Protein AF-A0A1W6V6D7-F1 (afdb_monomer)

pLDDT: mean 74.79, std 14.82, range [43.81, 92.25]

Mean predicted aligned error: 12.04 Å

Sequence (130 aa):
MNEVLGLMATSGFLGMLVGGLLTHRFSLARDRRKERIEALTPFWSHLLRFERSESVSYLHLEPYVAHAEHYLPRRTIKSLERHVAEYNSLHNEAPQSEVRNIRLPYDDKRKAAIRAVLKRMIKTLKPYMK

Nearest PDB structures (foldseek):
  1yvi-assembly1_A  TM=3.817E-01  e=2.644E+00  Oryza sativa
  7wgu-assembly1_B-2  TM=6.593E-01  e=9.767E+00  Escherichia coli
  3nyj-assembly1_A-2  TM=3.252E-01  e=7.045E+00  Homo sapiens

Organism: Vibrio alginolyticus (NCBI:txid663)

Solvent-accessible surface area (backbone atoms only — not comparable to full-atom values): 7658 Å² total; per-residue (Å²): 136,64,69,67,58,54,54,55,53,52,54,52,52,51,51,49,51,54,49,49,53,50,51,51,53,50,50,57,52,48,51,56,49,50,54,38,30,61,70,43,42,62,52,54,51,52,50,54,54,51,67,72,40,94,63,73,75,92,72,89,56,64,69,50,53,62,64,40,52,86,70,46,57,69,72,57,45,57,51,45,54,51,43,50,52,54,44,48,47,68,58,66,75,45,86,79,66,92,52,97,81,58,79,64,84,64,52,72,69,55,50,50,50,50,43,52,40,52,51,50,50,51,60,70,48,52,77,63,70,108

Secondary structure (DSSP, 8-state):
--HHHHHHHHHHHHHHHHHHHHHHHHHHHHHHHHHHHHHHHHHHHHHHHHHT-SS------HHHHHHHTTTS-HHHHHHHHHHHHHHHHHHHTS---S-TTS-----HHHHHHHHHHHHHHHHHHGGG--

Structure (mmCIF, N/CA/C/O backbone):
data_AF-A0A1W6V6D7-F1
#
_entry.id   AF-A0A1W6V6D7-F1
#
loop_
_atom_site.group_PDB
_atom_site.id
_atom_site.type_symbol
_atom_site.label_atom_id
_atom_site.label_alt_id
_atom_site.label_comp_id
_atom_site.label_asym_id
_atom_site.label_entity_id
_atom_site.label_seq_id
_atom_site.pdbx_PDB_ins_code
_atom_site.Cartn_x
_atom_site.Cartn_y
_atom_site.Cartn_z
_atom_site.occupancy
_atom_site.B_iso_or_equiv
_atom_site.auth_seq_id
_atom_site.auth_comp_id
_atom_site.auth_asym_id
_atom_site.auth_atom_id
_atom_site.pdbx_PDB_model_num
ATOM 1 N N . MET A 1 1 ? 33.577 -20.326 -53.295 1.00 48.91 1 MET A N 1
ATOM 2 C CA . MET A 1 1 ? 33.590 -20.388 -51.812 1.00 48.91 1 MET A CA 1
ATOM 3 C C . MET A 1 1 ? 33.435 -19.010 -51.135 1.00 48.91 1 MET A 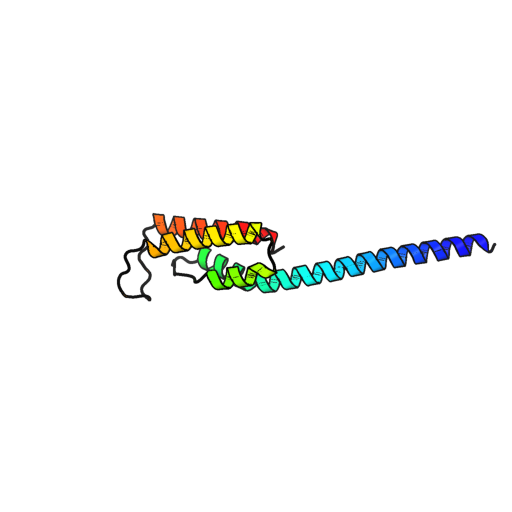C 1
ATOM 5 O O . MET A 1 1 ? 33.827 -18.882 -49.987 1.00 48.91 1 MET A O 1
ATOM 9 N N . ASN A 1 2 ? 32.814 -17.998 -51.768 1.00 46.19 2 ASN A N 1
ATOM 10 C CA . ASN A 1 2 ? 32.658 -16.654 -51.167 1.00 46.19 2 ASN A CA 1
ATOM 11 C C . ASN A 1 2 ? 31.213 -16.292 -50.763 1.00 46.19 2 ASN A C 1
ATOM 13 O O . ASN A 1 2 ? 31.025 -15.399 -49.945 1.00 46.19 2 ASN A O 1
ATOM 17 N N . GLU A 1 3 ? 30.190 -16.999 -51.256 1.00 51.44 3 GLU A N 1
ATOM 18 C CA . GLU A 1 3 ? 28.783 -16.688 -50.926 1.00 51.44 3 GLU A CA 1
ATOM 19 C C . GLU A 1 3 ? 28.351 -17.191 -49.538 1.00 51.44 3 GLU A C 1
ATOM 21 O O . GLU A 1 3 ? 27.555 -16.546 -48.859 1.00 51.44 3 GLU A O 1
ATOM 26 N N . VAL A 1 4 ? 28.930 -18.299 -49.062 1.00 50.78 4 VAL A N 1
ATOM 27 C CA . VAL A 1 4 ? 28.593 -18.887 -47.751 1.00 50.78 4 VAL A CA 1
ATOM 28 C C . VAL A 1 4 ? 29.138 -18.043 -46.587 1.00 50.78 4 VAL A C 1
ATOM 30 O O . VAL A 1 4 ? 28.484 -17.930 -45.550 1.00 50.78 4 VAL A O 1
ATOM 33 N N . LEU A 1 5 ? 30.292 -17.382 -46.764 1.00 47.38 5 LEU A N 1
ATOM 34 C CA . LEU A 1 5 ? 30.850 -16.466 -45.758 1.00 47.38 5 LEU A CA 1
ATOM 35 C C . LEU A 1 5 ? 30.032 -15.170 -45.631 1.00 47.38 5 LEU A C 1
ATOM 37 O O . LEU A 1 5 ? 29.845 -14.676 -44.519 1.00 47.38 5 LEU A O 1
ATOM 41 N N . GLY A 1 6 ? 29.522 -14.641 -46.749 1.00 44.56 6 GLY A N 1
ATOM 42 C CA . GLY A 1 6 ? 28.684 -13.439 -46.758 1.00 44.56 6 GLY A CA 1
ATOM 43 C C . GLY A 1 6 ? 27.365 -13.643 -46.013 1.00 44.56 6 GLY A C 1
ATOM 44 O O . GLY A 1 6 ? 26.983 -12.796 -45.208 1.00 44.56 6 GLY A O 1
ATOM 45 N N . LEU A 1 7 ? 26.726 -14.807 -46.199 1.00 49.53 7 LEU A N 1
ATOM 46 C CA . LEU A 1 7 ? 25.464 -15.142 -45.535 1.00 49.53 7 LEU A CA 1
ATOM 47 C C . LEU A 1 7 ? 25.623 -15.284 -44.008 1.00 49.53 7 LEU A C 1
ATOM 49 O O . LEU A 1 7 ? 24.808 -14.746 -43.252 1.00 49.53 7 LEU A O 1
ATOM 53 N N . MET A 1 8 ? 26.700 -15.940 -43.547 1.00 48.91 8 MET A N 1
ATOM 54 C CA . MET A 1 8 ? 26.989 -16.102 -42.112 1.00 48.91 8 MET A CA 1
ATOM 55 C C . MET A 1 8 ? 27.337 -14.780 -41.414 1.00 48.91 8 MET A C 1
ATOM 57 O O . MET A 1 8 ? 26.906 -14.548 -40.279 1.00 48.91 8 MET A O 1
ATOM 61 N N . ALA A 1 9 ? 28.052 -13.880 -42.096 1.00 52.66 9 ALA A N 1
ATOM 62 C CA . ALA A 1 9 ? 28.356 -12.550 -41.571 1.00 52.66 9 ALA A CA 1
ATOM 63 C C . ALA A 1 9 ? 27.088 -11.686 -41.421 1.00 52.66 9 ALA A C 1
ATOM 65 O O . ALA A 1 9 ? 26.906 -11.017 -40.400 1.00 52.66 9 ALA A O 1
ATOM 66 N N . THR A 1 10 ? 26.158 -11.755 -42.382 1.00 53.62 10 THR A N 1
ATOM 67 C CA . THR A 1 10 ? 24.885 -11.017 -42.311 1.00 53.62 10 THR A CA 1
ATOM 68 C C . THR A 1 10 ? 23.926 -11.542 -41.240 1.00 53.62 10 THR A C 1
ATOM 70 O O . THR A 1 10 ? 23.266 -10.739 -40.577 1.00 53.62 10 THR A O 1
ATOM 73 N N . SER A 1 11 ? 23.877 -12.859 -40.989 1.00 53.00 11 SER A N 1
ATOM 74 C CA . SER A 1 11 ? 23.053 -13.423 -39.906 1.00 53.00 11 SER A CA 1
ATOM 75 C C . SER A 1 11 ? 23.569 -13.052 -38.511 1.00 53.00 11 SER A C 1
ATOM 77 O O . SER A 1 11 ? 22.770 -12.789 -37.611 1.00 53.00 11 SER A O 1
ATOM 79 N N . GLY A 1 12 ? 24.894 -12.969 -38.336 1.00 55.41 12 GLY A N 1
ATOM 80 C CA . GLY A 1 12 ? 25.511 -12.532 -37.080 1.00 55.41 12 GLY A CA 1
ATOM 81 C C . GLY A 1 12 ? 25.221 -11.063 -36.767 1.00 55.41 12 GLY A C 1
ATOM 82 O O . GLY A 1 12 ? 24.864 -10.730 -35.640 1.00 55.41 12 GLY A O 1
ATOM 83 N N . PHE A 1 13 ? 25.281 -10.191 -37.778 1.00 57.38 13 PHE A N 1
ATOM 84 C CA . PHE A 1 13 ? 25.013 -8.757 -37.627 1.00 57.38 13 PHE A CA 1
ATOM 85 C C . PHE A 1 13 ? 23.542 -8.456 -37.285 1.00 57.38 13 PHE A C 1
ATOM 87 O O . PHE A 1 13 ? 23.262 -7.655 -36.391 1.00 57.38 13 PHE A O 1
ATOM 94 N N . LEU A 1 14 ? 22.592 -9.152 -37.923 1.00 57.22 14 LEU A N 1
ATOM 95 C CA . LEU A 1 14 ? 21.162 -9.060 -37.594 1.00 57.22 14 LEU A CA 1
ATOM 96 C C . LEU A 1 14 ? 20.861 -9.564 -36.174 1.00 57.22 14 LEU A C 1
ATOM 98 O O . LEU A 1 14 ? 20.125 -8.909 -35.436 1.00 57.22 14 LEU A O 1
ATOM 102 N N . GLY A 1 15 ? 21.473 -10.678 -35.757 1.00 61.16 15 GLY A N 1
ATOM 103 C CA . GLY A 1 15 ? 21.354 -11.188 -34.388 1.00 61.16 15 GLY A CA 1
ATOM 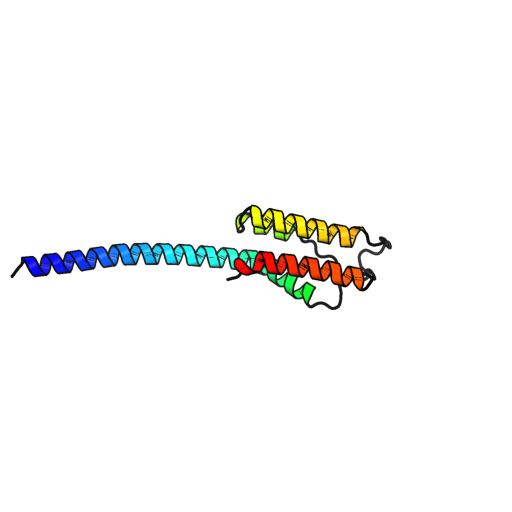104 C C . GLY A 1 15 ? 21.918 -10.224 -33.340 1.00 61.16 15 GLY A C 1
ATOM 105 O O . GLY A 1 15 ? 21.315 -10.034 -32.285 1.00 61.16 15 GLY A O 1
ATOM 106 N N . MET A 1 16 ? 23.029 -9.552 -33.651 1.00 64.94 16 MET A N 1
ATOM 107 C CA . MET A 1 16 ? 23.667 -8.577 -32.765 1.00 64.94 16 MET A CA 1
ATOM 108 C C . MET A 1 16 ? 22.870 -7.266 -32.666 1.00 64.94 16 MET A C 1
ATOM 110 O O . MET A 1 16 ? 22.765 -6.703 -31.579 1.00 64.94 16 MET A O 1
ATOM 114 N N . LEU A 1 17 ? 22.232 -6.814 -33.753 1.00 65.19 17 LEU A N 1
ATOM 115 C CA . LEU A 1 17 ? 21.327 -5.656 -33.748 1.00 65.19 17 LEU A CA 1
ATOM 116 C C . LEU A 1 17 ? 20.041 -5.931 -32.964 1.00 65.19 17 LEU A C 1
ATOM 118 O O . LEU A 1 17 ? 19.652 -5.121 -32.125 1.00 65.19 17 LEU A O 1
ATOM 122 N N . VAL A 1 18 ? 19.394 -7.078 -33.190 1.00 67.06 18 VAL A N 1
ATOM 123 C CA . VAL A 1 18 ? 18.183 -7.466 -32.447 1.00 67.06 18 VAL A CA 1
ATOM 124 C C . VAL A 1 18 ? 18.522 -7.721 -30.976 1.00 67.06 18 VAL A C 1
ATOM 126 O O . VAL A 1 18 ? 17.828 -7.220 -30.090 1.00 67.06 18 VAL A O 1
ATOM 129 N N . GLY A 1 19 ? 19.628 -8.417 -30.701 1.00 67.25 19 GLY A N 1
ATOM 130 C CA . GLY A 1 19 ? 20.144 -8.639 -29.352 1.00 67.25 19 GLY A CA 1
ATOM 131 C C . GLY A 1 19 ? 20.495 -7.334 -28.638 1.00 67.25 19 GLY A C 1
ATOM 132 O O . GLY A 1 19 ? 20.084 -7.135 -27.496 1.00 67.25 19 GLY A O 1
ATOM 133 N N . GLY A 1 20 ? 21.167 -6.400 -29.314 1.00 69.00 20 GLY A N 1
ATOM 134 C CA . GLY A 1 20 ? 21.487 -5.073 -28.786 1.00 69.00 20 GLY A CA 1
ATOM 135 C C . GLY A 1 20 ? 20.241 -4.234 -28.500 1.00 69.00 20 GLY A C 1
ATOM 136 O O . GLY A 1 20 ? 20.128 -3.653 -27.421 1.00 69.00 20 GLY A O 1
ATOM 137 N N . LEU A 1 21 ? 19.257 -4.233 -29.406 1.00 68.69 21 LEU A N 1
ATOM 138 C CA . LEU A 1 21 ? 18.007 -3.485 -29.234 1.00 68.69 21 LEU A CA 1
ATOM 139 C C . LEU A 1 21 ? 17.165 -4.038 -28.074 1.00 68.69 21 LEU A C 1
ATOM 141 O O . LEU A 1 21 ? 16.592 -3.271 -27.295 1.00 68.69 21 LEU A O 1
ATOM 145 N N . LEU A 1 22 ? 17.106 -5.365 -27.935 1.00 68.81 22 LEU A N 1
ATOM 146 C CA . LEU A 1 22 ? 16.440 -6.027 -26.816 1.00 68.81 22 LEU A CA 1
ATOM 147 C C . LEU A 1 22 ? 17.169 -5.731 -25.506 1.00 68.81 22 LEU A C 1
ATOM 149 O O . LEU A 1 22 ? 16.527 -5.287 -24.558 1.00 68.81 22 LEU A O 1
ATOM 153 N N . THR A 1 23 ? 18.493 -5.891 -25.461 1.00 64.19 23 THR A N 1
ATOM 154 C CA . THR A 1 23 ? 19.305 -5.624 -24.260 1.00 64.19 23 THR A CA 1
ATOM 155 C C . THR A 1 23 ? 19.162 -4.171 -23.806 1.00 64.19 23 THR A C 1
ATOM 157 O O . THR A 1 23 ? 18.957 -3.911 -22.622 1.00 64.19 23 THR A O 1
ATOM 160 N N . HIS A 1 24 ? 19.148 -3.222 -24.745 1.00 69.19 24 HIS A N 1
ATOM 161 C CA . HIS A 1 24 ? 18.915 -1.808 -24.460 1.00 69.19 24 HIS A CA 1
ATOM 162 C C . HIS A 1 24 ? 17.508 -1.549 -23.896 1.00 69.19 24 HIS A C 1
ATOM 164 O O . HIS A 1 24 ? 17.352 -0.866 -22.882 1.00 69.19 24 HIS A O 1
ATOM 170 N N . ARG A 1 25 ? 16.463 -2.145 -24.492 1.00 66.31 25 ARG A N 1
ATOM 171 C CA . ARG A 1 25 ? 15.090 -2.052 -23.963 1.00 66.31 25 ARG A CA 1
ATOM 172 C C . ARG A 1 25 ? 14.956 -2.694 -22.580 1.00 66.31 25 ARG A C 1
ATOM 174 O O . ARG A 1 25 ? 14.251 -2.148 -21.735 1.00 66.31 25 ARG A O 1
ATOM 181 N N . PHE A 1 26 ? 15.641 -3.809 -22.331 1.00 62.59 26 PHE A N 1
ATOM 182 C CA . PHE A 1 26 ? 15.683 -4.458 -21.020 1.00 62.59 26 PHE A CA 1
ATOM 183 C C . PHE A 1 26 ? 16.415 -3.607 -19.977 1.00 62.59 26 PHE A C 1
ATOM 185 O O . PHE A 1 26 ? 15.918 -3.500 -18.856 1.00 62.59 26 PHE A O 1
ATOM 192 N N . SER A 1 27 ? 17.527 -2.956 -20.335 1.00 65.50 27 SER A N 1
ATOM 193 C CA . SER A 1 27 ? 18.247 -2.035 -19.443 1.00 65.50 27 SER A CA 1
ATOM 194 C C . SER A 1 27 ? 17.373 -0.846 -19.049 1.00 65.50 27 SER A C 1
ATOM 196 O O . SER A 1 27 ? 17.163 -0.605 -17.864 1.00 65.50 27 SER A O 1
ATOM 198 N N . LEU A 1 28 ? 16.744 -0.182 -20.025 1.00 70.69 28 LEU A N 1
ATOM 199 C CA . LEU A 1 28 ? 15.817 0.925 -19.764 1.00 70.69 28 LEU A CA 1
ATOM 200 C C . LEU A 1 28 ? 14.613 0.496 -18.914 1.00 70.69 28 LEU A C 1
ATOM 202 O O . LEU A 1 28 ? 14.155 1.235 -18.042 1.00 70.69 28 LEU A O 1
ATOM 206 N N . ALA A 1 29 ? 14.081 -0.705 -19.154 1.00 70.25 29 ALA A N 1
ATOM 207 C CA . ALA A 1 29 ? 12.993 -1.245 -18.350 1.00 70.25 29 ALA A CA 1
ATOM 208 C C . ALA A 1 29 ? 13.439 -1.553 -16.912 1.00 70.25 29 ALA A C 1
ATOM 210 O O . ALA A 1 29 ? 12.658 -1.350 -15.982 1.00 70.25 29 ALA A O 1
ATOM 211 N N . ARG A 1 30 ? 14.672 -2.032 -16.717 1.00 75.00 30 ARG A N 1
ATOM 212 C CA . ARG A 1 30 ? 15.252 -2.306 -15.398 1.00 75.00 30 ARG A CA 1
ATOM 213 C C . ARG A 1 30 ? 15.464 -1.019 -14.606 1.00 75.00 30 ARG A C 1
ATOM 215 O O . ARG A 1 30 ? 15.061 -0.980 -13.446 1.00 75.00 30 ARG A O 1
ATOM 222 N N . ASP A 1 31 ? 16.002 0.022 -15.232 1.00 79.38 31 ASP A N 1
ATOM 223 C CA . ASP A 1 31 ? 16.242 1.306 -14.566 1.00 79.38 31 ASP A CA 1
ATOM 224 C C . ASP A 1 31 ? 14.930 1.963 -14.131 1.00 79.38 31 ASP A C 1
ATOM 226 O O . ASP A 1 31 ? 14.780 2.308 -12.962 1.00 79.38 31 ASP A O 1
ATOM 230 N N . ARG A 1 32 ? 13.909 1.990 -15.000 1.00 78.56 32 ARG A N 1
ATOM 231 C CA . ARG A 1 32 ? 12.572 2.498 -14.630 1.00 78.56 32 ARG A CA 1
ATOM 232 C C . ARG A 1 32 ? 11.910 1.699 -13.505 1.00 78.56 32 ARG A C 1
ATOM 234 O O . ARG A 1 32 ? 11.173 2.257 -12.695 1.00 78.56 32 ARG A O 1
ATOM 241 N N . ARG A 1 33 ? 12.120 0.375 -13.457 1.00 81.00 33 ARG A N 1
ATOM 242 C CA . ARG A 1 33 ? 11.629 -0.457 -12.342 1.00 81.00 33 ARG A CA 1
ATOM 243 C C . ARG A 1 33 ? 12.336 -0.093 -11.043 1.00 81.00 33 ARG A C 1
ATOM 245 O O . ARG A 1 33 ? 11.658 0.034 -10.029 1.00 81.00 33 ARG 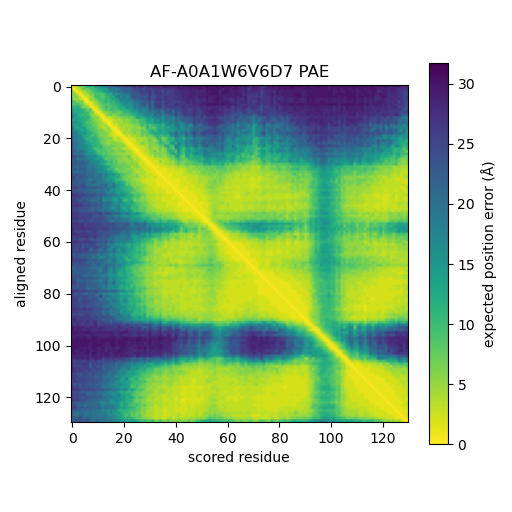A O 1
ATOM 252 N N . LYS A 1 34 ? 13.659 0.075 -11.084 1.00 84.75 34 LYS A N 1
ATOM 253 C CA . LYS A 1 34 ? 14.471 0.450 -9.926 1.00 84.75 34 LYS A CA 1
ATOM 254 C C . LYS A 1 34 ? 14.062 1.820 -9.388 1.00 84.75 34 LYS A C 1
ATOM 256 O O . LYS A 1 34 ? 13.739 1.912 -8.213 1.00 84.75 34 LYS A O 1
ATOM 261 N N . GLU A 1 35 ? 13.963 2.821 -10.257 1.00 84.25 35 GLU A N 1
ATOM 262 C CA . GLU A 1 35 ? 13.537 4.181 -9.909 1.00 84.25 35 GLU A CA 1
ATOM 263 C C . GLU A 1 35 ? 12.153 4.188 -9.240 1.00 84.25 35 GLU A C 1
ATOM 265 O O . GLU A 1 35 ? 11.973 4.750 -8.161 1.00 84.25 35 GLU A O 1
ATOM 270 N N . ARG A 1 36 ? 11.182 3.460 -9.811 1.00 86.44 36 ARG A N 1
ATOM 271 C CA . ARG A 1 36 ? 9.861 3.291 -9.189 1.00 86.44 36 ARG A CA 1
ATOM 272 C C . ARG A 1 36 ? 9.946 2.624 -7.817 1.00 86.44 36 ARG A C 1
ATOM 274 O O . ARG A 1 36 ? 9.259 3.053 -6.894 1.00 86.44 36 ARG A O 1
ATOM 281 N N . ILE A 1 37 ? 10.707 1.537 -7.690 1.00 86.12 37 ILE A N 1
ATOM 282 C CA . ILE A 1 37 ? 10.835 0.819 -6.416 1.00 86.12 37 ILE A CA 1
ATOM 283 C C . ILE A 1 37 ? 11.455 1.742 -5.367 1.00 86.12 37 ILE A C 1
ATOM 285 O O . ILE A 1 37 ? 10.937 1.811 -4.257 1.00 86.12 37 ILE A O 1
ATOM 289 N N . GLU A 1 38 ? 12.508 2.480 -5.710 1.00 87.50 38 GLU A N 1
ATOM 290 C CA . GLU A 1 38 ? 13.161 3.439 -4.814 1.00 87.50 38 GLU A CA 1
ATOM 291 C C . GLU A 1 38 ? 12.192 4.538 -4.366 1.00 87.50 38 GLU A C 1
ATOM 293 O O . GLU A 1 38 ? 12.071 4.779 -3.165 1.00 87.50 38 GLU A O 1
ATOM 298 N N . ALA A 1 39 ? 11.412 5.109 -5.286 1.00 84.88 39 ALA A N 1
ATOM 299 C CA . ALA A 1 39 ? 10.409 6.125 -4.964 1.00 84.88 39 ALA A CA 1
ATOM 300 C C . ALA A 1 39 ? 9.264 5.599 -4.074 1.00 84.88 39 ALA A C 1
ATOM 302 O O . ALA A 1 39 ? 8.768 6.303 -3.194 1.00 84.88 39 ALA A O 1
ATOM 303 N N . LEU A 1 40 ? 8.837 4.346 -4.267 1.00 88.19 40 LEU A N 1
ATOM 304 C CA . LEU A 1 40 ? 7.745 3.734 -3.497 1.00 88.19 40 LEU A CA 1
ATOM 305 C C . LEU A 1 40 ? 8.207 3.080 -2.185 1.00 88.19 40 LEU A C 1
ATOM 307 O O . LEU A 1 40 ? 7.380 2.806 -1.311 1.00 88.19 40 LEU A O 1
ATOM 311 N N . THR A 1 41 ? 9.509 2.839 -2.015 1.00 87.81 41 THR A N 1
ATOM 312 C CA . THR A 1 41 ? 10.082 2.171 -0.835 1.00 87.81 41 THR A CA 1
ATOM 313 C C . THR A 1 41 ? 9.766 2.891 0.477 1.00 87.81 41 THR A C 1
ATOM 315 O O . THR A 1 41 ? 9.364 2.200 1.421 1.00 87.81 41 THR A O 1
ATOM 318 N N . PRO A 1 42 ? 9.873 4.231 0.585 1.00 86.38 42 PRO A N 1
ATOM 319 C CA . PRO A 1 42 ? 9.482 4.946 1.795 1.00 86.38 42 PRO A CA 1
ATOM 320 C C . PRO A 1 42 ? 8.021 4.678 2.155 1.00 86.38 42 PRO A C 1
ATOM 322 O O . PRO A 1 42 ? 7.726 4.242 3.268 1.00 86.38 42 PRO A O 1
ATOM 325 N N . PHE A 1 43 ? 7.110 4.834 1.192 1.00 87.25 43 PHE A N 1
ATOM 326 C CA . PHE A 1 43 ? 5.683 4.623 1.415 1.00 87.25 43 PHE A CA 1
ATOM 327 C C . PHE A 1 43 ? 5.383 3.186 1.870 1.00 87.25 43 PHE A C 1
ATOM 329 O O . PHE A 1 43 ? 4.725 2.962 2.887 1.00 87.25 43 PHE A O 1
ATOM 336 N N . TRP A 1 44 ? 5.941 2.204 1.162 1.00 87.19 44 TRP A N 1
ATOM 337 C CA . TRP A 1 44 ? 5.791 0.787 1.481 1.00 87.19 44 TRP A CA 1
ATOM 338 C C . TRP A 1 44 ? 6.316 0.434 2.878 1.00 87.19 44 TRP A C 1
ATOM 340 O O . TRP A 1 44 ? 5.653 -0.268 3.645 1.00 87.19 44 TRP A O 1
ATOM 350 N N . SER A 1 45 ? 7.494 0.948 3.230 1.00 86.81 45 SER A N 1
ATOM 351 C CA . SER A 1 45 ? 8.145 0.682 4.515 1.00 86.81 45 SER A CA 1
ATOM 352 C C . SER A 1 45 ? 7.362 1.281 5.681 1.00 86.81 45 SER A C 1
ATOM 354 O O . SER A 1 45 ? 7.200 0.624 6.711 1.00 86.81 45 SER A O 1
ATOM 356 N N . HIS A 1 46 ? 6.818 2.492 5.513 1.00 84.19 46 HIS A N 1
ATOM 357 C CA . HIS A 1 46 ? 5.946 3.117 6.507 1.00 84.19 46 HIS A CA 1
ATOM 358 C C . HIS A 1 46 ? 4.671 2.299 6.739 1.00 84.19 46 HIS A C 1
ATOM 360 O O . HIS A 1 46 ? 4.340 2.018 7.892 1.00 84.19 46 HIS A O 1
ATOM 366 N N . LEU A 1 47 ? 4.007 1.844 5.670 1.00 86.19 47 LEU A N 1
ATOM 367 C CA . LEU A 1 47 ? 2.816 0.995 5.777 1.00 86.19 47 LEU A CA 1
ATOM 368 C C . LEU A 1 47 ? 3.107 -0.327 6.500 1.00 86.19 47 LEU A C 1
ATOM 370 O O . LEU A 1 47 ? 2.359 -0.708 7.398 1.00 86.19 47 LEU A O 1
ATOM 374 N N . LEU A 1 48 ? 4.201 -1.014 6.150 1.00 85.81 48 LEU A N 1
ATOM 375 C CA . LEU A 1 48 ? 4.587 -2.270 6.803 1.00 85.81 48 LEU A CA 1
ATOM 376 C C . LEU A 1 48 ? 4.937 -2.082 8.280 1.00 85.81 48 LEU A C 1
ATOM 378 O O . LEU A 1 48 ? 4.567 -2.908 9.114 1.00 85.81 48 LEU A O 1
ATOM 382 N N . ARG A 1 49 ? 5.649 -1.003 8.616 1.00 84.31 49 ARG A N 1
ATOM 383 C CA . ARG A 1 49 ? 5.998 -0.692 10.006 1.00 84.31 49 ARG A CA 1
ATOM 384 C C . ARG A 1 49 ? 4.745 -0.446 10.843 1.00 84.31 49 ARG A C 1
ATOM 386 O O . ARG A 1 49 ? 4.670 -0.919 11.973 1.00 84.31 49 ARG A O 1
ATOM 393 N N . PHE A 1 50 ? 3.764 0.255 10.281 1.00 77.25 50 PHE A N 1
ATOM 394 C CA . PHE A 1 50 ? 2.496 0.535 10.948 1.00 77.25 50 PHE A CA 1
ATOM 395 C C . PHE A 1 50 ? 1.599 -0.689 11.083 1.00 77.25 50 PHE A C 1
ATOM 397 O O . PHE A 1 50 ? 0.989 -0.882 12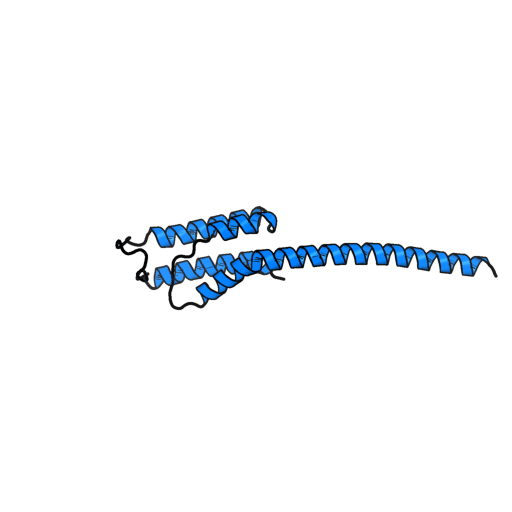.129 1.00 77.25 50 PHE A O 1
ATOM 404 N N . GLU A 1 51 ? 1.545 -1.540 10.060 1.00 79.31 51 GLU A N 1
ATOM 405 C CA . GLU A 1 51 ? 0.770 -2.782 10.111 1.00 79.31 51 GLU A CA 1
ATOM 406 C C . GLU A 1 51 ? 1.249 -3.711 11.236 1.00 79.31 51 GLU A C 1
ATOM 408 O O . GLU A 1 51 ? 0.425 -4.326 11.911 1.00 79.31 51 GLU A O 1
ATOM 413 N N . ARG A 1 52 ? 2.563 -3.734 11.491 1.00 79.06 52 ARG A N 1
ATOM 414 C CA . ARG A 1 52 ? 3.201 -4.529 12.552 1.00 79.06 52 ARG A CA 1
ATOM 415 C C . ARG A 1 52 ? 3.208 -3.861 13.927 1.00 79.06 52 ARG A C 1
ATOM 417 O O . ARG A 1 52 ? 3.569 -4.505 14.905 1.00 79.06 52 ARG A O 1
ATOM 424 N N . SER A 1 53 ? 2.854 -2.581 14.014 1.00 74.81 53 SER A N 1
ATOM 425 C CA . SER A 1 53 ? 2.854 -1.849 15.279 1.00 74.81 53 SER A CA 1
ATOM 426 C C . SER A 1 53 ? 1.647 -2.238 16.136 1.00 74.81 53 SER A C 1
ATOM 428 O O . SER A 1 53 ? 0.500 -2.284 15.676 1.00 74.81 53 SER A O 1
ATOM 430 N N . GLU A 1 54 ? 1.888 -2.466 17.427 1.00 65.38 54 GLU A N 1
ATOM 431 C CA . GLU A 1 54 ? 0.824 -2.637 18.425 1.00 65.38 54 GLU A CA 1
ATOM 432 C C . GLU A 1 54 ? 0.057 -1.333 18.672 1.00 65.38 54 GLU A C 1
ATOM 434 O O . GLU A 1 54 ? -1.128 -1.351 19.002 1.00 65.38 54 GLU A O 1
ATOM 439 N N . SER A 1 55 ? 0.716 -0.196 18.439 1.00 63.62 55 SER A N 1
ATOM 440 C CA . SER A 1 55 ? 0.116 1.130 18.537 1.00 63.62 55 SER A CA 1
ATOM 441 C C . SER A 1 55 ? -0.329 1.645 17.170 1.00 63.62 55 SER A C 1
ATOM 443 O O . SER A 1 55 ? 0.439 1.629 16.206 1.00 63.62 55 SER A O 1
ATOM 445 N N . VAL A 1 56 ? -1.572 2.117 17.095 1.00 63.94 56 VAL A N 1
ATOM 446 C CA . VAL A 1 56 ? -2.106 2.802 15.916 1.00 63.94 56 VAL A CA 1
ATOM 447 C C . VAL A 1 56 ? -1.927 4.300 16.145 1.00 63.94 56 VAL A C 1
ATOM 449 O O . VAL A 1 56 ? -2.678 4.909 16.902 1.00 63.94 56 VAL A O 1
ATOM 452 N N . SER A 1 57 ? -0.891 4.888 15.554 1.00 66.31 57 SER A N 1
ATOM 453 C CA . SER A 1 57 ? -0.751 6.345 15.452 1.00 66.31 57 SER A CA 1
ATOM 454 C C . SER A 1 57 ? -1.343 6.855 14.135 1.00 66.31 57 SER A C 1
ATOM 456 O O . SER A 1 57 ? -1.619 6.086 13.212 1.00 66.31 57 SER A O 1
ATOM 458 N N . TYR A 1 58 ? -1.593 8.159 14.064 1.00 70.56 58 TYR A N 1
ATOM 459 C CA . TYR A 1 58 ? -1.970 8.794 12.808 1.00 70.56 58 TYR A CA 1
ATOM 460 C C . TYR A 1 58 ? -0.743 8.879 11.895 1.00 70.56 58 TYR A C 1
ATOM 462 O O . TYR A 1 58 ? 0.312 9.359 12.317 1.00 70.56 58 TYR A O 1
ATOM 470 N N . LEU A 1 59 ? -0.878 8.412 10.656 1.00 73.62 59 LEU A N 1
ATOM 471 C CA . LEU A 1 59 ? 0.112 8.569 9.604 1.00 73.62 59 LEU A CA 1
ATOM 472 C C . LEU A 1 59 ? -0.453 9.505 8.541 1.00 73.62 59 LEU A C 1
ATOM 474 O O . LEU A 1 59 ? -1.504 9.245 7.967 1.00 73.62 59 LEU A O 1
ATOM 478 N N . HIS A 1 60 ? 0.276 10.577 8.258 1.00 78.75 60 HIS A N 1
ATOM 479 C CA . HIS A 1 60 ? -0.057 11.487 7.172 1.00 78.75 60 HIS A CA 1
ATOM 480 C C . HIS A 1 60 ? 0.308 10.821 5.834 1.00 78.75 60 HIS A C 1
ATOM 482 O O . HIS A 1 60 ? 1.485 10.740 5.475 1.00 78.75 60 HIS A O 1
ATOM 488 N N . LEU A 1 61 ? -0.688 10.252 5.149 1.00 81.88 61 LEU A N 1
ATOM 489 C CA . LEU A 1 61 ? -0.525 9.371 3.982 1.00 81.88 61 LEU A CA 1
ATOM 490 C C . LEU A 1 61 ? -0.549 10.128 2.645 1.00 81.88 61 LEU A C 1
ATOM 492 O O . LEU A 1 61 ? -0.022 9.640 1.645 1.00 81.88 61 LEU A O 1
ATOM 496 N N . GLU A 1 62 ? -1.134 11.319 2.620 1.00 83.31 62 GLU A N 1
ATOM 497 C CA . GLU A 1 62 ? -1.357 12.152 1.439 1.00 83.31 62 GLU A CA 1
ATOM 498 C C . GLU A 1 62 ? -0.065 12.498 0.686 1.00 83.31 62 GLU A C 1
ATOM 500 O O . GLU A 1 62 ? -0.041 12.321 -0.536 1.00 83.31 62 GLU A O 1
ATOM 505 N N . PRO A 1 63 ? 1.042 12.898 1.351 1.00 83.94 63 PRO A N 1
ATOM 506 C CA . PRO A 1 63 ? 2.284 13.207 0.644 1.00 83.94 63 PRO A CA 1
ATOM 507 C C . PRO A 1 63 ? 2.862 11.989 -0.080 1.00 83.94 63 PRO A C 1
ATOM 509 O O . PRO A 1 63 ? 3.448 12.120 -1.154 1.00 83.94 63 PRO A O 1
ATOM 512 N N . TYR A 1 64 ? 2.675 10.791 0.481 1.00 83.75 64 TYR A N 1
ATOM 513 C CA . TYR A 1 64 ? 3.154 9.557 -0.133 1.00 83.75 64 TYR A CA 1
ATOM 514 C C . TYR A 1 64 ? 2.336 9.182 -1.371 1.00 83.75 64 TYR A C 1
ATOM 516 O O . TYR A 1 64 ? 2.905 8.700 -2.349 1.00 83.75 64 TYR A O 1
ATOM 524 N N . VAL A 1 65 ? 1.020 9.425 -1.358 1.00 85.19 65 VAL A N 1
ATOM 525 C CA . VAL A 1 65 ? 0.164 9.212 -2.536 1.00 85.19 65 VAL A CA 1
ATOM 526 C C . VAL A 1 65 ? 0.505 10.204 -3.646 1.00 85.19 65 VAL A C 1
ATOM 528 O O . VAL A 1 65 ? 0.654 9.777 -4.789 1.00 85.19 65 VAL A O 1
ATOM 531 N N . ALA A 1 66 ? 0.716 11.482 -3.312 1.00 85.44 66 ALA A N 1
ATOM 532 C CA . ALA A 1 66 ? 1.141 12.498 -4.276 1.00 85.44 66 ALA A CA 1
ATOM 533 C C . ALA A 1 66 ? 2.487 12.134 -4.926 1.00 85.44 66 ALA A C 1
ATOM 535 O O . ALA A 1 66 ? 2.632 12.181 -6.144 1.00 85.44 66 ALA A O 1
ATOM 536 N N . HIS A 1 67 ? 3.460 11.674 -4.133 1.00 84.38 67 HIS A N 1
ATOM 537 C CA . HIS A 1 67 ? 4.742 11.224 -4.676 1.00 84.38 67 HIS A CA 1
ATOM 538 C C . HIS A 1 67 ? 4.602 9.979 -5.570 1.00 84.38 67 HIS A C 1
ATOM 540 O O . HIS A 1 67 ? 5.286 9.854 -6.585 1.00 84.38 67 HIS A O 1
ATOM 546 N N . ALA A 1 68 ? 3.691 9.064 -5.227 1.00 84.44 68 ALA A N 1
ATOM 547 C CA . ALA A 1 68 ? 3.441 7.848 -5.993 1.00 84.44 68 ALA A CA 1
ATOM 548 C C . ALA A 1 68 ? 2.727 8.097 -7.337 1.00 84.44 68 ALA A C 1
ATOM 550 O O . ALA A 1 68 ? 2.784 7.228 -8.213 1.00 84.44 68 ALA A O 1
ATOM 551 N N . GLU A 1 69 ? 2.078 9.255 -7.521 1.00 86.81 69 GLU A N 1
ATOM 552 C CA . GLU A 1 69 ? 1.293 9.595 -8.718 1.00 86.81 69 GLU A CA 1
ATOM 553 C C . GLU A 1 69 ? 2.110 9.511 -10.011 1.00 86.81 69 GLU A C 1
ATOM 555 O O . GLU A 1 69 ? 1.621 9.017 -11.027 1.00 86.81 69 GLU A O 1
ATOM 560 N N . HIS A 1 70 ? 3.388 9.886 -9.952 1.00 85.44 70 HIS A N 1
ATOM 561 C CA . HIS A 1 70 ? 4.293 9.846 -11.101 1.00 85.44 70 HIS A CA 1
ATOM 562 C C . HIS A 1 70 ? 4.735 8.430 -11.500 1.00 85.44 70 HIS A C 1
ATOM 564 O O . HIS A 1 70 ? 5.161 8.213 -12.634 1.00 85.44 70 HIS A O 1
ATOM 570 N N . TYR A 1 71 ? 4.616 7.453 -10.596 1.00 85.19 71 TYR A N 1
ATOM 571 C CA . TYR A 1 71 ? 5.177 6.109 -10.779 1.00 85.19 71 TYR A CA 1
ATOM 572 C C . TYR A 1 71 ? 4.123 5.005 -10.897 1.00 85.19 71 TYR A C 1
ATOM 574 O O . TYR A 1 71 ? 4.450 3.865 -11.254 1.00 85.19 71 TYR A O 1
ATOM 582 N N . LEU A 1 72 ? 2.862 5.319 -10.592 1.00 88.00 72 LEU A N 1
ATOM 583 C CA . LEU A 1 72 ? 1.758 4.368 -10.589 1.00 88.00 72 LEU A CA 1
ATOM 584 C C . LEU A 1 72 ? 0.688 4.728 -11.627 1.00 88.00 72 LEU A C 1
ATOM 586 O O . LEU A 1 72 ? 0.426 5.896 -11.900 1.00 88.00 72 LEU A O 1
ATOM 590 N N . PRO A 1 73 ? -0.023 3.730 -12.178 1.00 90.25 73 PRO A N 1
ATOM 591 C CA . PRO A 1 73 ? -1.177 3.989 -13.025 1.00 90.25 73 PRO A CA 1
ATOM 592 C C . PRO A 1 73 ? -2.271 4.757 -12.276 1.00 90.25 73 PRO A C 1
ATOM 594 O O . PRO A 1 73 ? -2.593 4.442 -11.129 1.00 90.25 73 PRO A O 1
ATOM 597 N N . ARG A 1 74 ? -2.964 5.661 -12.977 1.00 88.88 74 ARG A N 1
ATOM 598 C CA . ARG A 1 74 ? -4.067 6.473 -12.427 1.00 88.88 74 ARG A CA 1
ATOM 599 C C . ARG A 1 74 ? -5.149 5.662 -11.701 1.00 88.88 74 ARG A C 1
ATOM 601 O O . ARG A 1 74 ? -5.720 6.125 -10.721 1.00 88.88 74 ARG A O 1
ATOM 608 N N . ARG A 1 75 ? -5.449 4.441 -12.167 1.00 89.88 75 ARG A N 1
ATOM 609 C CA . ARG A 1 75 ? -6.412 3.537 -11.502 1.00 89.88 75 ARG A CA 1
ATOM 610 C C . ARG A 1 75 ? -5.941 3.125 -10.103 1.00 89.88 75 ARG A C 1
ATOM 612 O O . ARG A 1 75 ? -6.750 3.075 -9.183 1.00 89.88 75 ARG A O 1
ATOM 619 N N . THR A 1 76 ? -4.647 2.860 -9.953 1.00 90.56 76 THR A N 1
ATOM 620 C CA . THR A 1 76 ? -4.012 2.506 -8.678 1.00 90.56 76 THR A CA 1
ATOM 621 C C . THR A 1 76 ? -4.008 3.702 -7.735 1.00 90.56 76 THR A C 1
ATOM 623 O O . THR A 1 76 ? -4.377 3.542 -6.577 1.00 90.56 76 THR A O 1
ATOM 626 N N . ILE A 1 77 ? -3.693 4.899 -8.243 1.00 90.50 77 ILE A N 1
ATOM 627 C CA . ILE A 1 77 ? -3.745 6.148 -7.467 1.00 90.50 77 ILE A CA 1
ATOM 628 C C . ILE A 1 77 ? -5.146 6.408 -6.926 1.00 90.50 77 ILE A C 1
ATOM 630 O O . ILE A 1 77 ? -5.308 6.506 -5.716 1.00 90.50 77 ILE A O 1
ATOM 634 N N . LYS A 1 78 ? -6.182 6.347 -7.772 1.00 90.06 78 LYS A N 1
ATOM 635 C CA . LYS A 1 78 ? -7.577 6.474 -7.312 1.00 90.06 78 LYS A CA 1
ATOM 636 C C . LYS A 1 78 ? -7.953 5.455 -6.235 1.00 90.06 78 LYS A C 1
ATOM 638 O O . LYS A 1 78 ? -8.761 5.745 -5.357 1.00 90.06 78 LYS A O 1
ATOM 643 N N . SER A 1 79 ? -7.412 4.237 -6.308 1.00 91.62 79 SER A N 1
ATOM 644 C CA . SER A 1 79 ? -7.639 3.227 -5.269 1.00 91.62 79 SER A CA 1
ATOM 645 C C . SER A 1 79 ? -6.930 3.589 -3.966 1.00 91.62 79 SER A C 1
ATOM 647 O O . SER A 1 79 ? -7.506 3.404 -2.899 1.00 91.62 79 SER A O 1
ATOM 649 N N . LEU A 1 80 ? -5.699 4.100 -4.044 1.00 88.75 80 LEU A N 1
ATOM 650 C CA . LEU A 1 80 ? -4.940 4.553 -2.881 1.00 88.75 80 LEU A CA 1
ATOM 651 C C . LEU A 1 80 ? -5.612 5.753 -2.217 1.00 88.75 80 LEU A C 1
ATOM 653 O O . LEU A 1 80 ? -5.833 5.701 -1.015 1.00 88.75 80 LEU A O 1
ATOM 657 N N . GLU A 1 81 ? -6.032 6.759 -2.983 1.00 90.31 81 GLU A N 1
ATOM 658 C CA . GLU A 1 81 ? -6.784 7.920 -2.486 1.00 90.31 81 GLU A CA 1
ATOM 659 C C . GLU A 1 81 ? -8.053 7.499 -1.737 1.00 90.31 81 GLU A C 1
ATOM 661 O O . GLU A 1 81 ? -8.311 7.980 -0.638 1.00 90.31 81 GLU A O 1
ATOM 666 N N . ARG A 1 82 ? -8.820 6.542 -2.281 1.00 91.38 82 ARG A N 1
ATOM 667 C CA . ARG A 1 82 ? -10.006 5.998 -1.598 1.00 91.38 82 ARG A CA 1
ATOM 668 C C . ARG A 1 82 ? -9.657 5.333 -0.273 1.00 91.38 82 ARG A C 1
ATOM 670 O O . ARG A 1 82 ? -10.357 5.544 0.710 1.00 91.38 82 ARG A O 1
ATOM 677 N 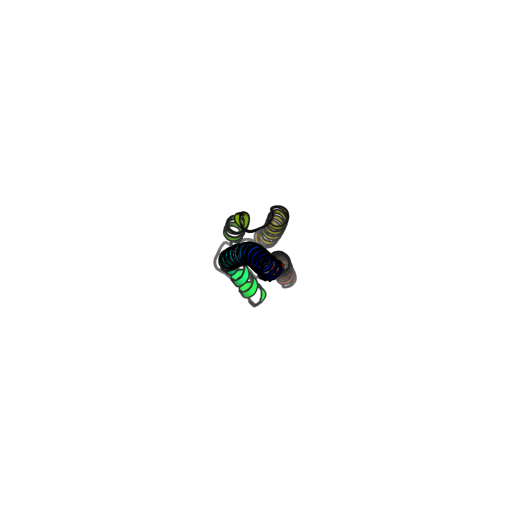N . HIS A 1 83 ? -8.589 4.539 -0.237 1.00 90.50 83 HIS A N 1
ATOM 678 C CA . HIS A 1 83 ? -8.143 3.923 1.010 1.00 90.50 83 HIS A CA 1
ATOM 679 C C . HIS A 1 83 ? -7.623 4.964 2.005 1.00 90.50 83 HIS A C 1
ATOM 681 O O . HIS A 1 83 ? -7.835 4.796 3.199 1.00 90.50 83 HIS A O 1
ATOM 687 N N . VAL A 1 84 ? -6.968 6.035 1.543 1.00 87.31 84 VAL A N 1
ATOM 688 C CA . VAL A 1 84 ? -6.512 7.132 2.411 1.00 87.31 84 VAL A CA 1
ATOM 689 C C . VAL A 1 84 ? -7.706 7.891 2.981 1.00 87.31 84 VAL A C 1
ATOM 691 O O . VAL A 1 84 ? -7.739 8.147 4.177 1.00 87.31 84 VAL A O 1
ATOM 694 N N . ALA A 1 85 ? -8.735 8.159 2.178 1.00 86.31 85 ALA A N 1
ATOM 695 C CA . ALA A 1 85 ? -9.974 8.761 2.663 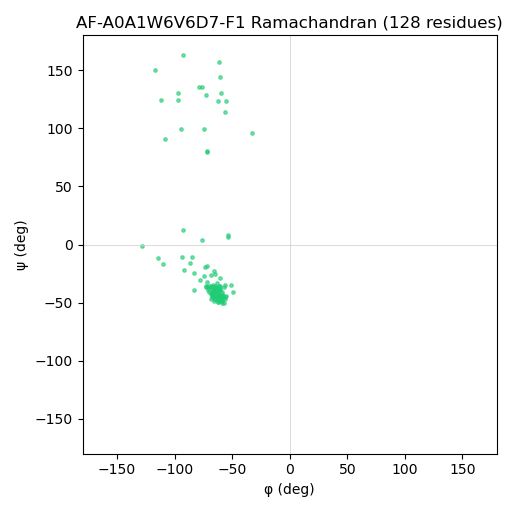1.00 86.31 85 ALA A CA 1
ATOM 696 C C . ALA A 1 85 ? -10.675 7.877 3.715 1.00 86.31 85 ALA A C 1
ATOM 698 O O . ALA A 1 85 ? -11.100 8.384 4.750 1.00 86.31 85 ALA A O 1
ATOM 699 N N . GLU A 1 86 ? -10.743 6.559 3.487 1.00 88.62 86 GLU A N 1
ATOM 700 C CA . GLU A 1 86 ? -11.278 5.583 4.453 1.00 88.62 86 GLU A CA 1
ATOM 701 C C . GLU A 1 86 ? -10.449 5.566 5.749 1.00 88.62 86 GLU A C 1
ATOM 703 O O . GLU A 1 86 ? -11.000 5.600 6.845 1.00 88.62 86 GLU A O 1
ATOM 708 N N . TYR A 1 87 ? -9.118 5.582 5.636 1.00 86.56 87 TYR A N 1
ATOM 709 C CA . TYR A 1 87 ? -8.207 5.687 6.776 1.00 86.56 87 TYR A CA 1
ATOM 710 C C . TYR A 1 87 ? -8.451 6.977 7.574 1.00 86.56 87 TYR A C 1
ATOM 712 O O . TYR A 1 87 ? -8.632 6.927 8.789 1.00 86.56 87 TYR A O 1
ATOM 720 N N . ASN A 1 88 ? -8.531 8.123 6.898 1.00 84.25 88 ASN A N 1
ATOM 721 C CA . ASN A 1 88 ? -8.753 9.418 7.533 1.00 84.25 88 ASN A CA 1
ATOM 722 C C . ASN A 1 88 ? -10.124 9.522 8.205 1.00 84.25 88 ASN A C 1
ATOM 724 O O . ASN A 1 88 ? -10.209 10.100 9.283 1.00 84.25 88 ASN A O 1
ATOM 728 N N . SER A 1 89 ? -11.189 8.954 7.624 1.00 83.62 89 SER A N 1
ATOM 729 C CA . SER A 1 89 ? -12.512 8.909 8.275 1.00 83.62 89 SER A CA 1
ATOM 730 C C . SER A 1 89 ? -12.452 8.112 9.579 1.00 83.62 89 SER A C 1
ATOM 732 O O . SER A 1 89 ? -12.873 8.623 10.615 1.00 83.62 89 SER A O 1
ATOM 734 N N . LEU A 1 90 ? -11.808 6.939 9.580 1.00 80.75 90 LEU A N 1
ATOM 735 C CA . LEU A 1 90 ? -11.632 6.125 10.791 1.00 80.75 90 LEU A CA 1
ATOM 736 C C . LEU A 1 90 ? -10.851 6.857 11.897 1.00 80.75 90 LEU A C 1
ATOM 738 O O . LEU A 1 90 ? -11.062 6.592 13.083 1.00 80.75 90 LEU A O 1
ATOM 742 N N . HIS A 1 91 ? -9.959 7.773 11.517 1.00 73.62 91 HIS A N 1
ATOM 743 C CA . HIS A 1 91 ? -9.206 8.624 12.436 1.00 73.62 91 HIS A CA 1
ATOM 744 C C . HIS A 1 91 ? -9.984 9.875 12.888 1.00 73.62 91 HIS A C 1
ATOM 746 O O . HIS A 1 91 ? -9.918 10.233 14.062 1.00 73.62 91 HIS A O 1
ATOM 752 N N . ASN A 1 92 ? -10.748 10.514 11.998 1.00 71.38 92 ASN A N 1
ATOM 753 C CA . ASN A 1 92 ? -11.544 11.713 12.288 1.00 71.38 92 ASN A CA 1
ATOM 754 C C . ASN A 1 92 ? -12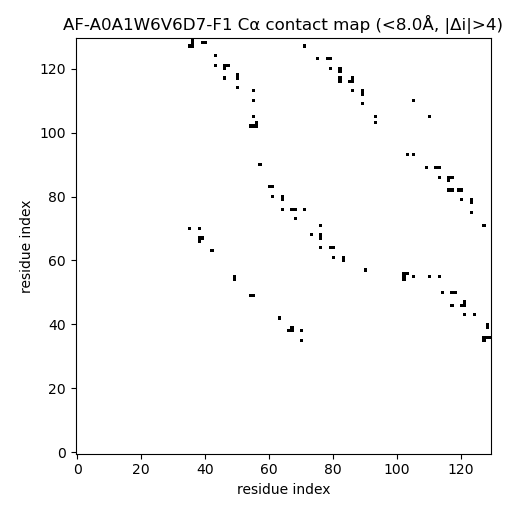.813 11.413 13.101 1.00 71.38 92 ASN A C 1
ATOM 756 O O . ASN A 1 92 ? -13.269 12.266 13.853 1.00 71.38 92 ASN A O 1
ATOM 760 N N . GLU A 1 93 ? -13.358 10.200 12.999 1.00 62.19 93 GLU A N 1
ATOM 761 C CA . GLU A 1 93 ? -14.489 9.719 13.808 1.00 62.19 93 GLU A CA 1
ATOM 762 C C . GLU A 1 93 ? -14.087 9.347 15.251 1.00 62.19 93 GLU A C 1
ATOM 764 O O . GLU A 1 93 ? -14.890 8.807 16.023 1.00 62.19 93 GLU A O 1
ATOM 769 N N . ALA A 1 94 ? -12.827 9.562 15.643 1.00 56.16 94 ALA A N 1
ATOM 770 C CA . ALA A 1 94 ?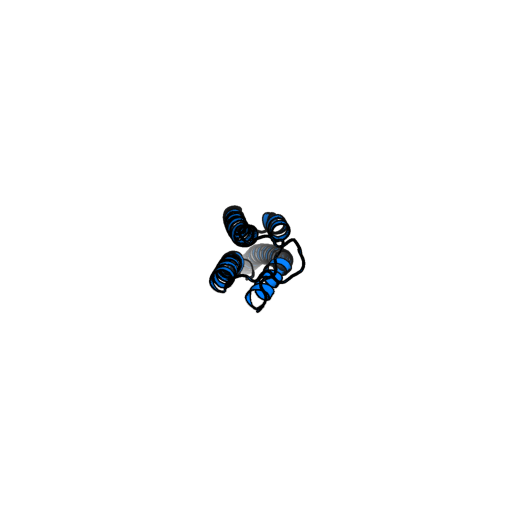 -12.400 9.462 17.034 1.00 56.16 94 ALA A CA 1
ATOM 771 C C . ALA A 1 94 ? -12.798 10.731 17.802 1.00 56.16 94 ALA A C 1
ATOM 773 O O . ALA A 1 94 ? -12.581 11.828 17.286 1.00 56.16 94 ALA A O 1
ATOM 774 N N . PRO A 1 95 ? -13.349 10.621 19.030 1.00 50.88 95 PRO A N 1
ATOM 775 C CA . PRO A 1 95 ? -13.526 11.790 19.879 1.00 50.88 95 PRO A CA 1
ATOM 776 C C . PRO A 1 95 ? -12.157 12.453 20.056 1.00 50.88 95 PRO A C 1
ATOM 778 O O . PRO A 1 95 ? -11.230 11.851 20.602 1.00 50.88 95 PRO A O 1
ATOM 781 N N . GLN A 1 96 ? -12.015 13.667 19.523 1.00 48.97 96 GLN A N 1
ATOM 782 C CA . GLN A 1 96 ? -10.793 14.451 19.625 1.00 48.97 96 GLN A CA 1
ATOM 783 C C . GLN A 1 96 ? -10.661 14.950 21.066 1.00 48.97 96 GLN A C 1
ATOM 785 O O . GLN A 1 96 ? -11.005 16.085 21.372 1.00 48.97 96 GLN A O 1
ATOM 790 N N . SER A 1 97 ? -10.184 14.104 21.982 1.00 45.84 97 SER A N 1
ATOM 791 C CA . SER A 1 97 ? -9.620 14.625 23.225 1.00 45.84 97 SER A CA 1
ATOM 792 C C . SER A 1 97 ? -8.416 15.477 22.827 1.00 45.84 97 SER A C 1
ATOM 794 O O . SER A 1 97 ? -7.535 14.971 22.130 1.00 45.84 97 SER A O 1
ATOM 796 N N . GLU A 1 98 ? -8.406 16.743 23.238 1.00 43.81 98 GLU A N 1
ATOM 797 C CA . GLU A 1 98 ? -7.574 17.879 22.794 1.00 43.81 98 GLU A CA 1
ATOM 798 C C . GLU A 1 98 ? -6.041 17.691 22.810 1.00 43.81 98 GLU A C 1
ATOM 800 O O . GLU A 1 98 ? -5.285 18.622 22.547 1.00 43.81 98 GLU A O 1
ATOM 805 N N . VAL A 1 99 ? -5.531 16.488 23.057 1.00 44.09 99 VAL A N 1
ATOM 806 C CA . VAL A 1 99 ? -4.103 16.199 23.112 1.00 44.09 99 VAL A CA 1
ATOM 807 C C . VAL A 1 99 ? -3.693 15.377 21.892 1.00 44.09 99 VAL A C 1
ATOM 809 O O . VAL A 1 99 ? -3.669 14.148 21.920 1.00 44.09 99 VAL A O 1
ATOM 812 N N . ARG A 1 100 ? -3.288 16.075 20.821 1.00 45.62 100 ARG A N 1
ATOM 813 C CA . ARG A 1 100 ? -2.727 15.545 19.552 1.00 45.62 100 ARG A CA 1
ATOM 814 C C . ARG A 1 100 ? -1.508 14.601 19.687 1.00 45.62 100 ARG A C 1
ATOM 816 O O . ARG A 1 100 ? -0.938 14.214 18.675 1.00 45.62 100 ARG A O 1
ATOM 823 N N . ASN A 1 101 ? -1.114 14.206 20.898 1.00 44.59 101 ASN A N 1
ATOM 824 C CA . ASN A 1 101 ? 0.056 13.368 21.178 1.00 44.59 101 ASN A CA 1
ATOM 825 C C . ASN A 1 101 ? -0.223 12.144 22.062 1.00 44.59 101 ASN A C 1
ATOM 827 O O . ASN A 1 101 ? 0.692 11.364 22.323 1.00 44.59 101 ASN A O 1
ATOM 831 N N . ILE A 1 102 ? -1.457 11.933 22.520 1.00 46.78 102 ILE A N 1
ATOM 832 C CA . ILE A 1 102 ? -1.778 10.752 23.322 1.00 46.78 102 ILE A CA 1
ATOM 833 C C . ILE A 1 102 ? -2.365 9.721 22.376 1.00 46.78 102 ILE A C 1
ATOM 835 O O . ILE A 1 102 ? -3.317 10.020 21.663 1.00 46.78 102 ILE A O 1
ATOM 839 N N . ARG A 1 103 ? -1.753 8.528 22.352 1.00 51.53 103 ARG A N 1
ATOM 840 C CA . ARG A 1 103 ? -2.285 7.292 21.762 1.00 51.53 103 ARG A CA 1
ATOM 841 C C . ARG A 1 103 ? -3.806 7.290 21.910 1.00 51.53 103 ARG A C 1
ATOM 843 O O . ARG A 1 103 ? -4.301 6.951 22.982 1.00 51.53 103 ARG A O 1
ATOM 850 N N . LEU A 1 104 ? -4.522 7.720 20.870 1.00 50.91 104 LEU A N 1
ATOM 851 C CA . LEU A 1 104 ? -5.978 7.747 20.898 1.00 50.91 104 LEU A CA 1
ATOM 852 C C . LEU A 1 104 ? -6.402 6.312 21.229 1.00 50.91 104 LEU A C 1
ATOM 854 O O . LEU A 1 104 ? -5.927 5.390 20.552 1.00 50.91 104 LEU A O 1
ATOM 858 N N . PRO A 1 105 ? -7.185 6.079 22.295 1.00 57.28 105 PRO A N 1
ATOM 859 C CA . PRO A 1 105 ? -7.629 4.743 22.640 1.00 57.28 105 PRO A CA 1
ATOM 860 C C . PRO A 1 105 ? -8.669 4.328 21.600 1.00 57.28 105 PRO A C 1
ATOM 862 O O . PRO A 1 105 ? -9.872 4.434 21.807 1.00 57.28 105 PRO A O 1
ATOM 865 N N . TYR A 1 106 ? -8.196 3.905 20.429 1.00 62.84 106 TYR A N 1
ATOM 866 C CA . TYR A 1 106 ? -9.020 3.215 19.455 1.00 62.84 106 TYR A CA 1
ATOM 867 C C . TYR A 1 106 ? -9.553 1.955 20.137 1.00 62.84 106 TYR A C 1
ATOM 869 O O . TYR A 1 106 ? -8.778 1.195 20.730 1.00 62.84 106 TYR A O 1
ATOM 877 N N . ASP A 1 107 ? -10.859 1.725 20.047 1.00 72.81 107 ASP A N 1
ATOM 878 C CA . ASP A 1 107 ? -11.416 0.425 20.389 1.00 72.81 107 ASP A CA 1
ATOM 879 C C . ASP A 1 107 ? -10.824 -0.649 19.454 1.00 72.81 107 ASP A C 1
ATOM 881 O O . ASP A 1 107 ? -10.311 -0.368 18.361 1.00 72.81 107 ASP A O 1
ATOM 885 N N . ASP A 1 108 ? -10.838 -1.908 19.885 1.00 76.69 108 ASP A N 1
ATOM 886 C CA . ASP A 1 108 ? -10.164 -2.968 19.127 1.00 76.69 108 ASP A CA 1
ATOM 887 C C . ASP A 1 108 ? -10.803 -3.199 17.749 1.00 76.69 108 ASP A C 1
ATOM 889 O O . ASP A 1 108 ? -10.111 -3.573 16.797 1.00 76.69 108 ASP A O 1
ATOM 893 N N . LYS A 1 109 ? -12.094 -2.871 17.598 1.00 81.56 109 LYS A N 1
ATOM 894 C CA . LYS A 1 109 ? -12.794 -2.878 16.307 1.00 81.56 109 LYS A CA 1
ATOM 895 C C . LYS A 1 109 ? -12.220 -1.838 15.344 1.00 81.56 109 LYS A C 1
ATOM 897 O O . LYS A 1 109 ? -11.928 -2.177 14.196 1.00 81.56 109 LYS A O 1
ATOM 902 N N . ARG A 1 110 ? -11.995 -0.597 15.783 1.00 77.62 110 ARG A N 1
ATOM 903 C CA . ARG A 1 110 ? -11.430 0.459 14.932 1.00 77.62 110 ARG A CA 1
ATOM 904 C C . ARG A 1 110 ? -9.950 0.240 14.655 1.00 77.62 110 ARG A C 1
ATOM 906 O O . ARG A 1 110 ? -9.530 0.436 13.517 1.00 77.62 110 ARG A O 1
ATOM 913 N N . LYS A 1 111 ? -9.170 -0.274 15.616 1.00 79.50 111 LYS A N 1
ATOM 914 C CA . LYS A 1 111 ? -7.790 -0.732 15.342 1.00 79.50 111 LYS A CA 1
ATOM 915 C C . LYS A 1 111 ? -7.766 -1.785 14.234 1.00 79.50 111 LYS A C 1
ATOM 917 O O . LYS A 1 111 ? -6.942 -1.702 13.322 1.00 79.50 111 LYS A O 1
ATOM 922 N N . ALA A 1 112 ? -8.672 -2.764 14.293 1.00 83.75 112 ALA A N 1
ATOM 923 C CA . ALA A 1 112 ? -8.789 -3.791 13.265 1.00 83.75 112 ALA A CA 1
ATOM 924 C C . ALA A 1 112 ? -9.191 -3.198 11.904 1.00 83.75 112 ALA A C 1
ATOM 926 O O . ALA A 1 112 ? -8.593 -3.563 10.890 1.00 83.75 112 ALA A O 1
ATOM 927 N N . ALA A 1 113 ? -10.129 -2.245 11.875 1.00 86.06 113 ALA A N 1
ATOM 928 C CA . ALA A 1 113 ? -10.537 -1.549 10.655 1.00 86.06 113 ALA A CA 1
ATOM 929 C C . ALA A 1 113 ? -9.378 -0.757 10.024 1.00 86.06 113 ALA A C 1
ATOM 931 O O . ALA A 1 113 ? -9.086 -0.937 8.841 1.00 86.06 113 ALA A O 1
ATOM 932 N N . ILE A 1 114 ? -8.648 0.030 10.821 1.00 84.81 114 ILE A N 1
ATOM 933 C CA . ILE A 1 114 ? -7.475 0.793 10.368 1.00 84.81 114 ILE A CA 1
ATOM 934 C C . ILE A 1 114 ? -6.413 -0.155 9.793 1.00 84.81 114 ILE A C 1
ATOM 936 O O . ILE A 1 114 ? -5.938 0.040 8.673 1.00 84.81 114 ILE A O 1
ATOM 940 N N . ARG A 1 115 ? -6.094 -1.250 10.496 1.00 85.69 115 ARG A N 1
ATOM 941 C CA . ARG A 1 115 ? -5.161 -2.275 9.994 1.00 85.69 115 ARG A CA 1
ATOM 942 C C . ARG A 1 115 ? -5.650 -2.928 8.701 1.00 85.69 115 ARG A C 1
ATOM 944 O O . ARG A 1 115 ? -4.843 -3.198 7.813 1.00 85.69 115 ARG A O 1
ATOM 951 N N . ALA A 1 116 ? -6.951 -3.175 8.561 1.00 89.31 116 ALA A N 1
ATOM 952 C CA . ALA A 1 116 ? -7.521 -3.733 7.338 1.00 89.31 116 ALA A CA 1
ATOM 953 C C . ALA A 1 116 ? -7.377 -2.774 6.145 1.00 89.31 116 ALA A C 1
ATOM 955 O O . ALA A 1 116 ? -7.109 -3.222 5.028 1.00 89.31 116 ALA A O 1
ATOM 956 N N . VAL A 1 117 ? -7.518 -1.465 6.365 1.00 89.75 117 VAL A N 1
ATOM 957 C CA . VAL A 1 117 ? -7.286 -0.439 5.336 1.00 89.75 117 VAL A CA 1
ATOM 958 C C . VAL A 1 117 ? -5.804 -0.369 4.952 1.00 89.75 117 VAL A C 1
ATOM 960 O O . VAL A 1 117 ? -5.481 -0.431 3.765 1.00 89.75 117 VAL A O 1
ATOM 963 N N . LEU A 1 118 ? -4.888 -0.374 5.926 1.00 88.25 118 LEU A N 1
ATOM 964 C CA . LEU A 1 118 ? -3.442 -0.422 5.662 1.00 88.25 118 LEU A CA 1
ATOM 965 C C . LEU A 1 118 ? -3.047 -1.679 4.868 1.00 88.25 118 LEU A C 1
ATOM 967 O O . LEU A 1 118 ? -2.308 -1.596 3.887 1.00 88.25 118 LEU A O 1
ATOM 971 N N . LYS A 1 119 ? -3.605 -2.848 5.212 1.00 90.06 119 LYS A N 1
ATOM 972 C CA . LYS A 1 119 ? -3.411 -4.093 4.446 1.00 90.06 119 LYS A CA 1
ATOM 973 C C . LYS A 1 119 ? -3.926 -3.986 3.013 1.00 90.06 119 LYS A C 1
ATOM 975 O O . LYS A 1 119 ? -3.289 -4.521 2.104 1.00 90.06 119 LYS A O 1
ATOM 980 N N . ARG A 1 120 ? -5.050 -3.298 2.787 1.00 91.50 120 ARG A N 1
ATOM 981 C CA . ARG A 1 120 ? -5.560 -3.025 1.435 1.00 91.50 120 ARG A CA 1
ATOM 982 C C . ARG A 1 120 ? -4.585 -2.153 0.642 1.00 91.50 120 ARG A C 1
ATOM 984 O O . ARG A 1 120 ? -4.261 -2.516 -0.485 1.00 91.50 120 ARG A O 1
ATOM 991 N N . MET A 1 121 ? -4.021 -1.101 1.239 1.00 90.00 121 MET A N 1
ATOM 992 C CA . MET A 1 121 ? -2.982 -0.276 0.598 1.00 90.00 121 MET A CA 1
ATOM 993 C C . MET A 1 121 ? -1.724 -1.086 0.248 1.00 90.00 121 MET A C 1
ATOM 995 O O . MET A 1 121 ? -1.251 -1.031 -0.888 1.00 90.00 121 MET A O 1
ATOM 999 N N . ILE A 1 122 ? -1.232 -1.911 1.181 1.00 90.25 122 ILE A N 1
ATOM 1000 C CA . ILE A 1 122 ? -0.109 -2.838 0.952 1.00 90.25 122 ILE A CA 1
ATOM 1001 C C . ILE A 1 122 ? -0.441 -3.794 -0.205 1.00 90.25 122 ILE A C 1
ATOM 1003 O O . ILE A 1 122 ? 0.367 -4.013 -1.103 1.00 90.25 122 ILE A O 1
ATOM 1007 N N . LYS A 1 123 ? -1.650 -4.358 -0.257 1.00 92.25 123 LYS A N 1
ATOM 1008 C CA . LYS A 1 123 ? -2.047 -5.237 -1.368 1.00 92.25 123 LYS A CA 1
ATOM 1009 C C . LYS A 1 123 ? -2.035 -4.501 -2.713 1.00 92.25 123 LYS A C 1
ATOM 1011 O O . LYS A 1 123 ? -1.590 -5.081 -3.702 1.00 92.25 123 LYS A O 1
ATOM 1016 N N . THR A 1 124 ? -2.473 -3.244 -2.738 1.00 90.38 124 THR A N 1
ATOM 1017 C CA . THR A 1 124 ? -2.506 -2.391 -3.935 1.00 90.38 124 THR A CA 1
ATOM 1018 C C . THR A 1 124 ? -1.106 -2.039 -4.446 1.00 90.38 124 THR A C 1
ATOM 1020 O O . THR A 1 124 ? -0.881 -2.044 -5.655 1.00 90.38 124 THR A O 1
ATOM 1023 N N . LEU A 1 125 ? -0.145 -1.797 -3.550 1.00 88.44 125 LEU A N 1
ATOM 1024 C CA . LEU A 1 125 ? 1.236 -1.451 -3.913 1.00 88.44 125 LEU A CA 1
ATOM 1025 C C . LEU A 1 125 ? 2.117 -2.670 -4.232 1.00 88.44 125 LEU A C 1
ATOM 1027 O O . LEU A 1 125 ? 3.067 -2.551 -5.003 1.00 88.44 125 LEU A O 1
ATOM 1031 N N . LYS A 1 126 ? 1.795 -3.860 -3.703 1.00 90.88 126 LYS A N 1
ATOM 1032 C CA . LYS A 1 126 ? 2.612 -5.085 -3.832 1.00 90.88 126 LYS A CA 1
ATOM 1033 C C . LYS A 1 126 ? 3.060 -5.419 -5.266 1.00 90.88 126 LYS A C 1
ATOM 1035 O O . LYS A 1 126 ? 4.202 -5.846 -5.422 1.00 90.88 126 LYS A O 1
ATOM 1040 N N . PRO A 1 127 ? 2.226 -5.270 -6.315 1.00 90.06 127 PRO A N 1
ATOM 1041 C CA . PRO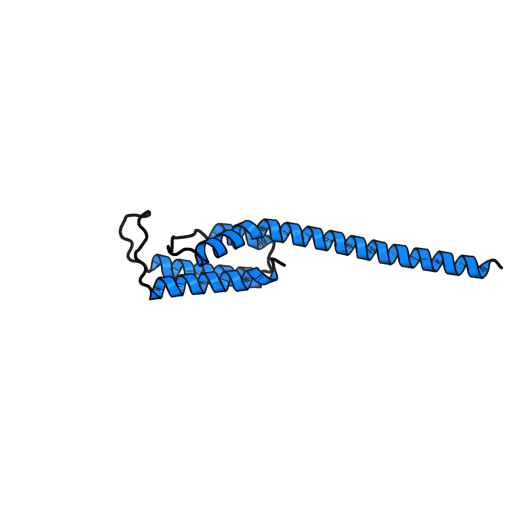 A 1 127 ? 2.641 -5.566 -7.687 1.00 90.06 127 PRO A CA 1
ATOM 1042 C C . PRO A 1 127 ? 3.739 -4.638 -8.223 1.00 90.06 127 PRO A C 1
ATOM 1044 O O . PRO A 1 127 ? 4.443 -5.018 -9.151 1.00 90.06 127 PRO A O 1
ATOM 1047 N N . TYR A 1 128 ? 3.882 -3.439 -7.654 1.00 85.88 128 TYR A N 1
ATOM 1048 C CA . TYR A 1 128 ? 4.811 -2.402 -8.115 1.00 85.88 128 TYR A CA 1
ATOM 1049 C C . TYR A 1 128 ? 6.162 -2.436 -7.395 1.00 85.88 128 TYR A C 1
ATOM 1051 O O . TYR A 1 128 ? 7.105 -1.796 -7.857 1.00 85.88 128 TYR A O 1
ATOM 1059 N N . MET A 1 129 ? 6.248 -3.221 -6.317 1.00 83.69 129 MET A N 1
ATOM 1060 C CA . MET A 1 129 ? 7.451 -3.464 -5.513 1.00 83.69 129 MET A CA 1
ATOM 1061 C C . MET A 1 129 ? 8.248 -4.703 -5.976 1.00 83.69 129 MET A C 1
ATOM 1063 O O . MET A 1 129 ? 9.088 -5.195 -5.228 1.00 83.69 129 MET A O 1
ATOM 1067 N N . LYS A 1 130 ? 7.944 -5.252 -7.161 1.00 76.25 130 LYS A N 1
ATOM 1068 C CA . LYS A 1 130 ? 8.566 -6.456 -7.739 1.00 76.25 130 LYS A CA 1
ATOM 1069 C C . LYS A 1 130 ? 9.383 -6.154 -8.993 1.00 76.25 130 LYS A C 1
ATOM 1071 O O . LYS A 1 130 ? 9.006 -5.225 -9.748 1.00 76.25 130 LYS A O 1
#

Radius of gyration: 24.44 Å; Cα contacts (8 Å, |Δi|>4): 60; chains: 1; bounding box: 48×38×75 Å

Foldseek 3Di:
DPPVVVVVVVVVVVCVVVVVVVVVVVVVVVVLLVVLLVQLVVVLVVLVVQLPDPFNADDPNVVSLVSNPVNDDPVLSVQLVVLVVQLVVLVVPQDCPPDNPDRRPDDVVSVVSNSVSSVSNNVSCVVSND